Protein AF-A0A8S3AP38-F1 (afdb_monomer)

Organism: NCBI:txid392030

Radius of gyration: 12.88 Å; Cα contacts (8 Å, |Δi|>4): 48; chains: 1; bounding box: 22×23×40 Å

Mean predicted aligned error: 8.06 Å

Secondary structure (DSSP, 8-state):
------------TTT---SSEEEETTTTEEEEHHHHHHHHHHHHT-

Nearest PDB structures (foldseek):
  9b1d-assembly1_D  TM=6.913E-01  e=4.861E-01  Saccharomyces cerevisiae W303
  9fbw-assembly1_S  TM=5.993E-01  e=6.453E-01  Saccharomyces cerevisiae S288C
  8qkv-assembly1_S  TM=5.908E-01  e=7.435E-01  Saccharomyces cerevisiae S288C
  8hpb-assembly1_B  TM=5.735E-01  e=6.225E+00  Oryza sativa Japonica Group

Sequence (46 aa):
MASSLLNIKQSCIKCDKGGGIAICSGCQQQFCVKHFIEHRQELATQ

pLDDT: mean 79.66, std 14.69, range [44.16, 93.0]

Structure (mmCIF, N/CA/C/O backbone):
data_AF-A0A8S3AP38-F1
#
_entry.id   AF-A0A8S3AP38-F1
#
loop_
_atom_site.group_PDB
_atom_site.id
_atom_site.type_symbol
_atom_site.label_atom_id
_atom_site.label_alt_id
_atom_site.label_comp_id
_atom_site.label_asym_id
_atom_site.label_entity_id
_atom_site.label_seq_id
_atom_site.pdbx_PDB_ins_code
_atom_site.Cartn_x
_atom_site.Cartn_y
_atom_site.Cartn_z
_atom_site.occupancy
_atom_site.B_iso_or_equiv
_atom_site.auth_seq_id
_atom_site.auth_comp_id
_atom_site.auth_asym_id
_atom_site.auth_atom_id
_atom_site.pdbx_PDB_model_num
ATOM 1 N N . MET A 1 1 ? 9.312 17.933 -30.698 1.00 46.06 1 MET A N 1
ATOM 2 C CA . MET A 1 1 ? 9.273 17.998 -29.222 1.00 46.06 1 MET A CA 1
ATOM 3 C C . MET A 1 1 ? 9.665 16.619 -28.736 1.00 46.06 1 MET A C 1
ATOM 5 O O . MET A 1 1 ? 8.979 15.672 -29.097 1.00 46.06 1 MET A O 1
ATOM 9 N N . ALA A 1 2 ? 10.837 16.490 -28.111 1.00 44.16 2 ALA A N 1
ATOM 10 C CA . ALA A 1 2 ? 11.394 15.198 -27.729 1.00 44.16 2 ALA A CA 1
ATOM 11 C C . ALA A 1 2 ? 10.416 14.492 -26.789 1.00 44.16 2 ALA A C 1
ATOM 13 O O . ALA A 1 2 ? 10.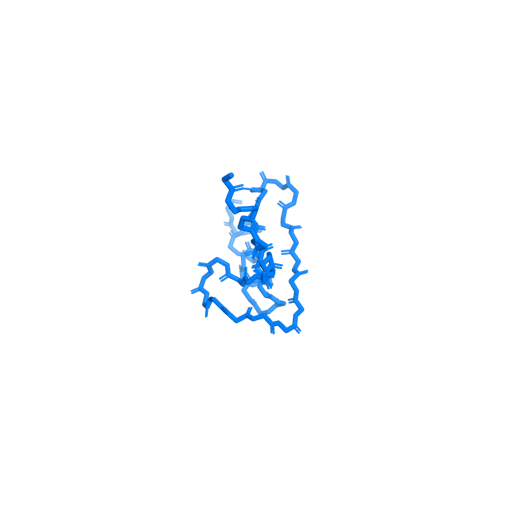084 15.015 -25.727 1.00 44.16 2 ALA A O 1
ATOM 14 N N . SER A 1 3 ? 9.917 13.344 -27.231 1.00 52.47 3 SER A N 1
ATOM 15 C CA . SER A 1 3 ? 9.105 12.438 -26.441 1.00 52.47 3 SER A CA 1
ATOM 16 C C . SER A 1 3 ? 9.939 12.049 -25.232 1.00 52.47 3 SER A C 1
ATOM 18 O O . SER A 1 3 ? 10.877 11.260 -25.351 1.00 52.47 3 SER A O 1
ATOM 20 N N . SER A 1 4 ? 9.646 12.652 -24.082 1.00 57.41 4 SER A N 1
ATOM 21 C CA . SER A 1 4 ? 10.148 12.184 -22.804 1.00 57.41 4 SER A CA 1
ATOM 22 C C . SER A 1 4 ? 9.753 10.719 -22.719 1.00 57.41 4 SER A C 1
ATOM 24 O O . SER A 1 4 ? 8.581 10.399 -22.518 1.00 57.41 4 SER A O 1
ATOM 26 N N . LEU A 1 5 ? 10.719 9.826 -22.931 1.00 52.81 5 LEU A N 1
ATOM 27 C CA . LEU A 1 5 ? 10.653 8.460 -22.449 1.00 52.81 5 LEU A CA 1
ATOM 28 C C . LEU A 1 5 ? 10.562 8.611 -20.935 1.00 52.81 5 LEU A C 1
ATOM 30 O O . LEU A 1 5 ? 11.575 8.617 -20.236 1.00 52.81 5 LEU A O 1
ATOM 34 N N . LEU A 1 6 ? 9.345 8.852 -20.440 1.00 54.91 6 LEU A N 1
ATOM 35 C CA . LEU A 1 6 ? 8.999 8.666 -19.052 1.00 54.91 6 LEU A CA 1
ATOM 36 C C . LEU A 1 6 ? 9.274 7.192 -18.846 1.00 54.91 6 LEU A C 1
ATOM 38 O O . LEU A 1 6 ? 8.470 6.321 -19.166 1.00 54.91 6 LEU A O 1
ATOM 42 N N . ASN A 1 7 ? 10.495 6.925 -18.408 1.00 51.47 7 ASN A N 1
ATOM 43 C CA . ASN A 1 7 ? 10.845 5.734 -17.699 1.00 51.47 7 ASN A CA 1
ATOM 44 C C . ASN A 1 7 ? 9.877 5.758 -16.524 1.00 51.47 7 ASN A C 1
ATOM 46 O O . ASN A 1 7 ? 10.155 6.397 -15.508 1.00 51.47 7 ASN A O 1
ATOM 50 N N . ILE A 1 8 ? 8.688 5.179 -16.714 1.00 58.62 8 ILE A N 1
ATOM 51 C CA . ILE A 1 8 ? 7.744 4.888 -15.650 1.00 58.62 8 ILE A CA 1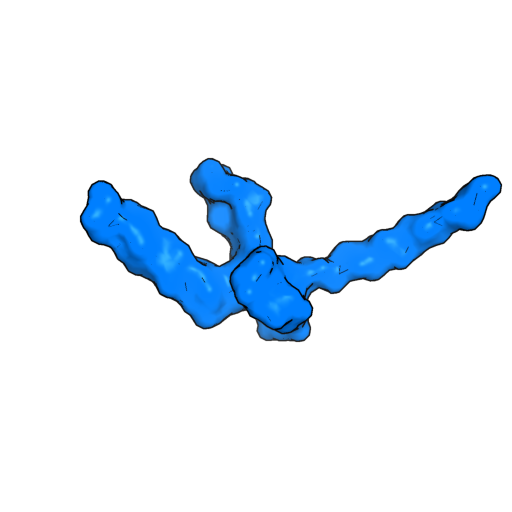
ATOM 52 C C . ILE A 1 8 ? 8.466 3.797 -14.869 1.00 58.62 8 ILE A C 1
ATOM 54 O O . ILE A 1 8 ? 8.157 2.613 -14.967 1.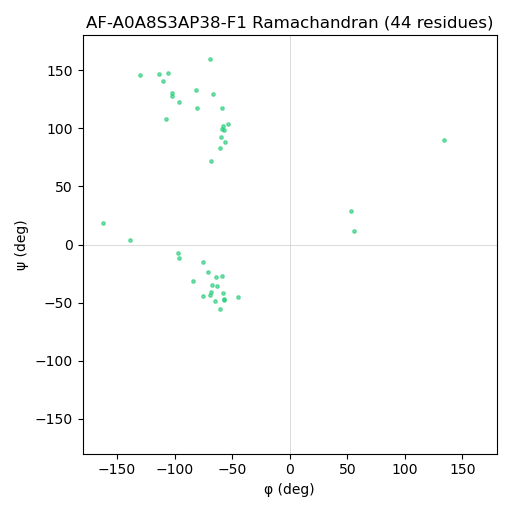00 58.62 8 ILE A O 1
ATOM 58 N N . LYS A 1 9 ? 9.523 4.195 -14.153 1.00 60.53 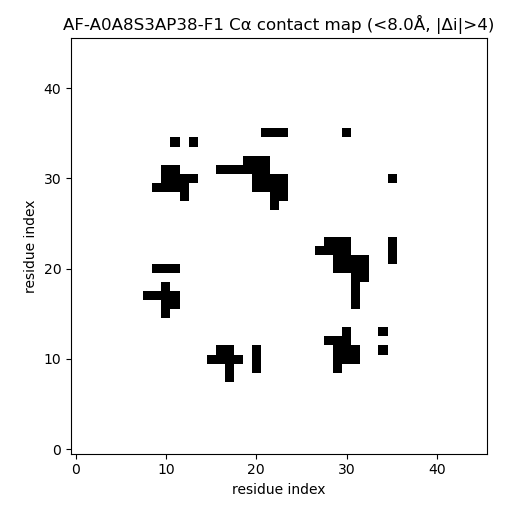9 LYS A N 1
ATOM 59 C CA . LYS A 1 9 ? 10.036 3.462 -13.023 1.00 60.53 9 LYS A CA 1
ATOM 60 C C . LYS A 1 9 ? 8.817 3.410 -12.141 1.00 60.53 9 LYS A C 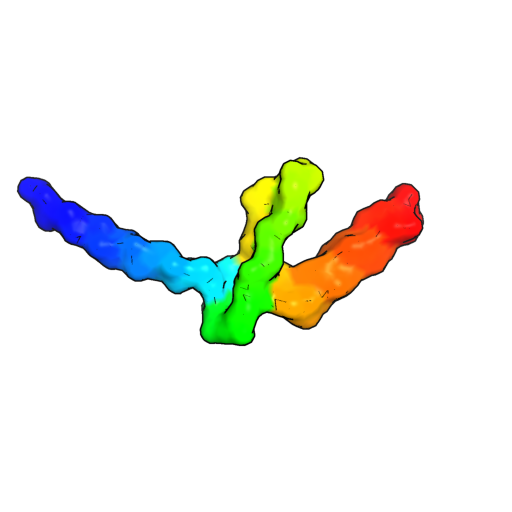1
ATOM 62 O O . LYS A 1 9 ? 8.415 4.410 -11.556 1.00 60.53 9 LYS A O 1
ATOM 67 N N . GLN A 1 10 ? 8.135 2.275 -12.203 1.00 70.25 10 GLN A N 1
ATOM 68 C CA . GLN A 1 10 ? 7.137 1.939 -11.224 1.00 70.25 10 GLN A CA 1
ATOM 69 C C . GLN A 1 10 ? 7.939 1.949 -9.925 1.00 70.25 10 GLN A C 1
ATOM 71 O O . GLN A 1 10 ? 8.720 1.038 -9.638 1.00 70.25 10 GLN A O 1
ATOM 76 N N . SER A 1 11 ? 7.822 3.063 -9.219 1.00 82.31 11 SER A N 1
ATOM 77 C CA . SER A 1 11 ? 8.527 3.370 -7.993 1.00 82.31 11 SER A CA 1
ATOM 78 C C . SER A 1 11 ? 7.493 3.421 -6.889 1.00 82.31 11 SER A C 1
ATOM 80 O O . SER A 1 11 ? 6.339 3.800 -7.092 1.00 82.31 11 SER A O 1
ATOM 82 N N . CYS A 1 12 ? 7.888 3.019 -5.692 1.00 88.81 12 CYS A N 1
ATOM 83 C CA . CYS A 1 12 ? 7.019 3.178 -4.543 1.00 88.81 12 CYS A CA 1
ATOM 84 C C . CYS A 1 12 ? 6.820 4.662 -4.217 1.00 88.81 12 CYS A C 1
ATOM 86 O O . CYS A 1 12 ? 7.801 5.355 -3.974 1.00 88.81 12 CYS A O 1
ATOM 88 N N . ILE A 1 13 ? 5.575 5.113 -4.059 1.00 86.69 13 ILE A N 1
ATOM 89 C CA . ILE A 1 13 ? 5.262 6.491 -3.645 1.00 86.69 13 ILE A CA 1
ATOM 90 C C . ILE A 1 13 ? 5.864 6.869 -2.278 1.00 86.69 13 ILE A C 1
ATOM 92 O O . ILE A 1 13 ? 6.154 8.034 -2.038 1.00 86.69 13 ILE A O 1
ATOM 96 N N . LYS A 1 14 ? 6.090 5.891 -1.384 1.00 86.88 14 LYS A N 1
ATOM 97 C CA . LYS A 1 14 ? 6.680 6.123 -0.053 1.00 86.88 14 LYS A CA 1
ATOM 98 C C . LYS A 1 14 ? 8.214 6.169 -0.048 1.00 86.88 14 LYS A C 1
ATOM 100 O O . LYS A 1 14 ? 8.780 6.836 0.807 1.00 86.88 14 LYS A O 1
ATOM 105 N N . CYS A 1 15 ? 8.906 5.441 -0.929 1.00 88.94 15 CYS A N 1
ATOM 106 C CA . CYS A 1 15 ? 10.372 5.309 -0.833 1.00 88.94 15 CYS A CA 1
ATOM 107 C C . CYS A 1 15 ? 11.144 5.372 -2.149 1.00 88.94 15 CYS A C 1
ATOM 109 O O . CYS A 1 15 ? 12.348 5.128 -2.145 1.00 88.94 15 CYS A O 1
ATOM 111 N N . ASP A 1 16 ? 10.458 5.625 -3.258 1.00 81.19 16 ASP A N 1
ATOM 112 C CA . ASP A 1 16 ? 10.994 5.714 -4.619 1.00 81.19 16 ASP A CA 1
ATOM 113 C C . ASP A 1 16 ? 11.783 4.478 -5.109 1.00 81.19 16 ASP A C 1
ATOM 115 O O . ASP A 1 16 ? 12.419 4.479 -6.159 1.00 81.19 16 ASP A O 1
ATOM 119 N N . LYS A 1 17 ? 11.726 3.356 -4.378 1.00 82.50 17 LYS A N 1
ATOM 120 C CA . LYS A 1 17 ? 12.387 2.109 -4.785 1.00 82.50 17 LYS A CA 1
ATOM 121 C C . LYS A 1 17 ? 11.534 1.353 -5.803 1.00 82.50 17 LYS A C 1
ATOM 123 O O . LYS A 1 17 ? 10.346 1.129 -5.567 1.00 82.50 17 LYS A O 1
ATOM 128 N N . GLY A 1 18 ? 12.169 0.906 -6.887 1.00 68.50 18 GLY A N 1
ATOM 129 C CA . GLY A 1 18 ? 11.592 0.030 -7.909 1.00 68.50 18 GLY A CA 1
ATOM 130 C C . GLY A 1 18 ? 12.176 -1.378 -7.804 1.00 68.50 18 GLY A C 1
ATOM 131 O O . GLY A 1 18 ? 13.344 -1.591 -8.109 1.00 68.50 18 GLY A O 1
ATOM 132 N N . GLY A 1 19 ? 11.379 -2.334 -7.331 1.00 72.31 19 GLY A N 1
ATOM 133 C CA . GLY A 1 19 ? 11.804 -3.735 -7.177 1.00 72.31 19 GLY A CA 1
ATOM 134 C C . GLY A 1 19 ? 10.648 -4.725 -7.026 1.00 72.31 19 GLY A C 1
ATOM 135 O O . GLY A 1 19 ? 10.843 -5.821 -6.520 1.00 72.31 19 GLY A O 1
ATOM 136 N N . GLY A 1 20 ? 9.437 -4.321 -7.416 1.00 81.44 20 GLY A N 1
ATOM 137 C CA . GLY A 1 20 ? 8.192 -5.046 -7.160 1.00 81.44 20 GLY A CA 1
ATOM 138 C C . GLY A 1 20 ? 7.138 -4.074 -6.654 1.00 81.44 20 GLY A C 1
ATOM 139 O O . GLY A 1 20 ? 7.068 -3.808 -5.453 1.00 81.44 20 GLY A O 1
ATOM 140 N N . ILE A 1 21 ? 6.383 -3.493 -7.587 1.00 86.06 21 ILE A N 1
ATOM 141 C CA . ILE A 1 21 ? 5.337 -2.515 -7.295 1.00 86.06 21 ILE A CA 1
ATOM 142 C C . ILE A 1 21 ? 3.972 -3.178 -7.370 1.00 86.06 21 ILE A C 1
ATOM 144 O O . ILE A 1 21 ? 3.644 -3.834 -8.353 1.00 86.06 21 ILE A O 1
ATOM 148 N N . ALA A 1 22 ? 3.173 -2.954 -6.337 1.00 88.06 22 ALA A N 1
ATOM 149 C CA . ALA A 1 22 ? 1.762 -3.266 -6.288 1.00 88.06 22 ALA A CA 1
ATOM 150 C C . ALA A 1 22 ? 0.960 -1.960 -6.301 1.00 88.06 22 ALA A C 1
ATOM 152 O O . ALA A 1 22 ? 1.342 -0.966 -5.676 1.00 88.06 22 ALA A O 1
ATOM 153 N N . ILE A 1 23 ? -0.157 -1.963 -7.023 1.00 89.19 23 ILE A N 1
ATOM 154 C CA . ILE A 1 23 ? -1.076 -0.828 -7.097 1.00 89.19 23 ILE A CA 1
ATOM 155 C C . ILE A 1 23 ? -2.271 -1.140 -6.203 1.00 89.19 23 ILE A C 1
ATOM 157 O O . ILE A 1 23 ? -2.888 -2.197 -6.327 1.00 89.19 23 ILE A O 1
ATOM 161 N N . CYS A 1 24 ? -2.608 -0.226 -5.297 1.00 89.88 24 CYS A N 1
ATOM 162 C CA . CYS A 1 24 ? -3.837 -0.338 -4.519 1.00 89.88 24 CYS A CA 1
ATOM 163 C C . CYS A 1 24 ? -5.016 0.149 -5.366 1.00 89.88 24 CYS A C 1
ATOM 165 O O . CYS A 1 24 ? -5.056 1.325 -5.711 1.00 89.88 24 CYS A O 1
ATOM 167 N N . SER A 1 25 ? -5.992 -0.708 -5.682 1.00 86.50 25 SER A N 1
ATOM 168 C CA . SER A 1 25 ? -7.166 -0.306 -6.479 1.00 86.50 25 SER A CA 1
ATOM 169 C C . SER A 1 25 ? -8.047 0.744 -5.795 1.00 86.50 25 SER A C 1
ATOM 171 O O .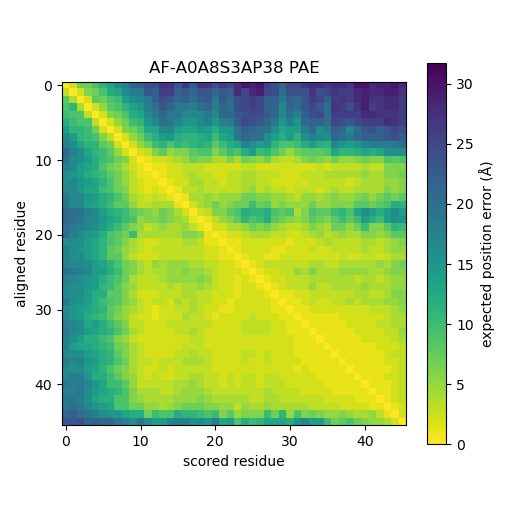 SER A 1 25 ? -8.688 1.524 -6.485 1.00 86.50 25 SER A O 1
ATOM 173 N N . GLY A 1 26 ? -8.064 0.791 -4.458 1.00 87.31 26 GLY A N 1
ATOM 174 C CA . GLY A 1 26 ? -8.842 1.787 -3.711 1.00 87.31 26 GLY A CA 1
ATOM 17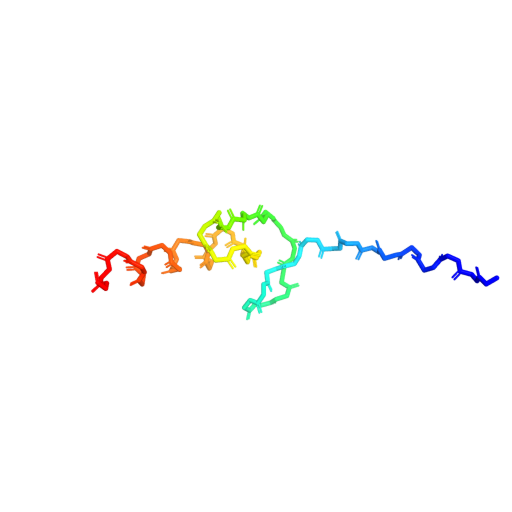5 C C . GLY A 1 26 ? -8.208 3.179 -3.737 1.00 87.31 26 GLY A C 1
ATOM 176 O O . GLY A 1 26 ? -8.887 4.171 -3.973 1.00 87.31 26 GLY A O 1
ATOM 177 N N . CYS A 1 27 ? -6.890 3.254 -3.544 1.00 88.69 27 CYS A N 1
ATOM 178 C CA . CYS A 1 27 ? -6.165 4.527 -3.478 1.00 88.69 27 CYS A CA 1
ATOM 179 C C . CYS A 1 27 ? -5.533 4.937 -4.814 1.00 88.69 27 CYS A C 1
ATOM 181 O O . CYS A 1 27 ? -5.058 6.060 -4.937 1.00 88.69 27 CYS A O 1
ATOM 183 N N . GLN A 1 28 ? -5.486 4.029 -5.795 1.00 88.88 28 GLN A N 1
ATOM 184 C CA . GLN A 1 28 ? -4.803 4.184 -7.088 1.00 88.88 28 GLN A CA 1
ATOM 185 C C . GLN A 1 28 ? -3.327 4.599 -6.948 1.00 88.88 28 GLN A C 1
ATOM 187 O O . GLN A 1 28 ? -2.750 5.241 -7.822 1.00 88.88 28 GLN A O 1
ATOM 192 N N . GLN A 1 29 ? -2.700 4.211 -5.835 1.00 88.44 29 GLN A N 1
ATOM 193 C CA . GLN A 1 29 ? -1.315 4.534 -5.508 1.00 88.44 29 GLN A CA 1
ATOM 194 C C . GLN A 1 29 ? -0.404 3.320 -5.681 1.00 88.44 29 GLN A C 1
ATOM 196 O O . GLN A 1 29 ? -0.805 2.171 -5.475 1.00 88.44 29 GLN A O 1
ATOM 201 N N . GLN A 1 30 ? 0.836 3.609 -6.067 1.00 89.56 30 GLN A N 1
ATOM 202 C CA . GLN A 1 30 ? 1.877 2.637 -6.367 1.00 89.56 30 GLN A CA 1
ATOM 203 C C . GLN A 1 30 ? 2.768 2.441 -5.141 1.00 89.56 30 GLN A C 1
ATOM 205 O O . GLN A 1 30 ? 3.385 3.388 -4.653 1.00 89.56 30 GLN A O 1
ATOM 210 N N . PHE A 1 31 ? 2.895 1.213 -4.656 1.00 90.81 31 PHE A N 1
ATOM 211 C CA . PHE A 1 31 ? 3.717 0.903 -3.491 1.00 90.81 31 PHE A CA 1
ATOM 212 C C . PHE A 1 31 ? 4.648 -0.262 -3.784 1.00 90.81 31 PHE A C 1
ATOM 214 O O . PHE A 1 31 ? 4.276 -1.187 -4.495 1.00 90.81 31 PHE A O 1
ATOM 221 N N . CYS A 1 32 ? 5.853 -0.265 -3.214 1.00 91.31 32 CYS A N 1
ATOM 222 C CA . CYS A 1 32 ? 6.647 -1.488 -3.201 1.00 91.31 32 CYS A CA 1
ATOM 223 C C . CYS A 1 32 ? 6.004 -2.510 -2.263 1.00 91.31 32 CYS A C 1
ATOM 225 O O . CYS A 1 32 ? 5.255 -2.128 -1.367 1.00 91.31 32 CYS A O 1
ATOM 227 N N . VAL A 1 33 ? 6.331 -3.794 -2.426 1.00 88.69 33 VAL A N 1
ATOM 228 C CA . VAL A 1 33 ? 5.759 -4.895 -1.624 1.00 88.69 33 VAL A CA 1
ATOM 229 C C . VAL A 1 33 ? 5.707 -4.578 -0.123 1.00 88.69 33 VAL A C 1
ATOM 231 O O . VAL A 1 33 ? 4.666 -4.755 0.500 1.00 88.69 33 VAL A O 1
ATOM 234 N N . LYS A 1 34 ? 6.790 -4.032 0.447 1.00 90.12 34 LYS A N 1
ATOM 235 C CA . LYS A 1 34 ? 6.847 -3.658 1.868 1.00 90.12 34 LYS A CA 1
ATOM 236 C C . LYS A 1 34 ? 5.793 -2.602 2.231 1.00 90.12 34 LYS A C 1
ATOM 238 O O . LYS A 1 34 ? 4.951 -2.844 3.088 1.00 90.12 34 LYS A O 1
ATOM 243 N N . HIS A 1 35 ? 5.796 -1.472 1.524 1.00 91.38 35 HIS A N 1
ATOM 244 C CA . HIS A 1 35 ?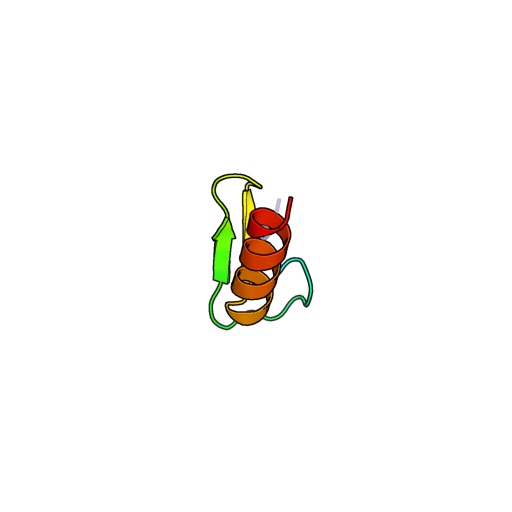 4.862 -0.379 1.794 1.00 91.38 35 HIS A CA 1
ATOM 245 C C . HIS A 1 35 ? 3.423 -0.707 1.394 1.00 91.38 35 HIS A C 1
ATOM 247 O 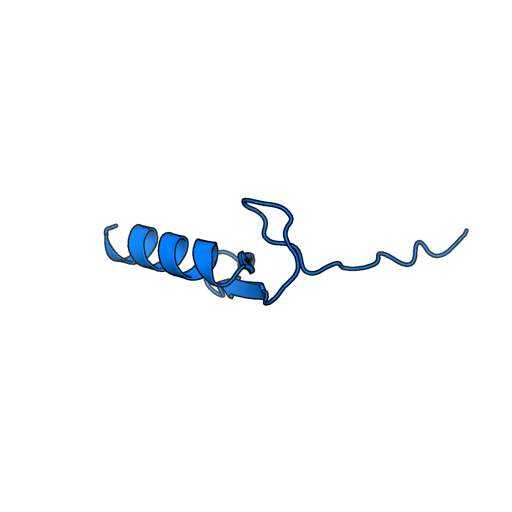O . HIS A 1 35 ? 2.503 -0.111 1.936 1.00 91.38 35 HIS A O 1
ATOM 253 N N . PHE A 1 36 ? 3.212 -1.645 0.469 1.00 90.81 36 PHE A N 1
ATOM 254 C CA . PHE A 1 36 ? 1.883 -2.132 0.119 1.00 90.81 36 PHE A CA 1
ATOM 255 C C . PHE A 1 36 ? 1.263 -2.929 1.273 1.00 90.81 36 PHE A C 1
ATOM 257 O O . PHE A 1 36 ? 0.081 -2.760 1.563 1.00 90.81 36 PHE A O 1
ATOM 264 N N . ILE A 1 37 ? 2.061 -3.761 1.954 1.00 91.00 37 ILE A N 1
ATOM 265 C CA . ILE A 1 37 ? 1.623 -4.497 3.148 1.00 91.00 37 ILE A CA 1
ATOM 266 C C . ILE A 1 37 ? 1.298 -3.518 4.279 1.00 91.00 37 ILE A C 1
ATOM 268 O O . ILE A 1 37 ? 0.205 -3.598 4.833 1.00 91.00 37 ILE A O 1
ATOM 272 N N . GLU A 1 38 ? 2.191 -2.565 4.567 1.00 92.31 38 GLU A N 1
ATOM 273 C CA . GLU A 1 38 ? 1.946 -1.520 5.576 1.00 92.31 38 GLU A CA 1
ATOM 274 C C . GLU A 1 38 ? 0.669 -0.731 5.249 1.00 92.31 38 GLU A C 1
ATOM 276 O O . GLU A 1 38 ? -0.221 -0.618 6.084 1.00 92.31 38 GLU A O 1
ATOM 281 N N . HIS A 1 39 ? 0.509 -0.295 3.996 1.00 91.31 39 HIS A N 1
ATOM 282 C CA . HIS A 1 39 ? -0.684 0.414 3.533 1.00 91.31 39 HIS A CA 1
ATOM 283 C C . HIS A 1 39 ? -1.977 -0.396 3.726 1.00 91.31 39 HIS A C 1
ATOM 285 O O . HIS A 1 39 ? -2.995 0.146 4.153 1.00 91.31 39 HIS A O 1
ATOM 291 N N . ARG A 1 40 ? -1.956 -1.704 3.437 1.00 90.19 40 ARG A N 1
ATOM 292 C CA . ARG A 1 40 ? -3.108 -2.596 3.653 1.00 90.19 40 ARG A CA 1
ATOM 293 C C . ARG A 1 40 ? -3.421 -2.794 5.136 1.00 90.19 40 ARG A C 1
ATOM 295 O O . ARG A 1 40 ? -4.593 -2.920 5.470 1.00 90.19 40 ARG A O 1
ATOM 302 N N . GLN A 1 41 ? -2.410 -2.830 6.002 1.00 93.00 41 GLN A N 1
ATOM 303 C CA . GLN A 1 41 ? -2.599 -2.923 7.453 1.00 93.00 41 GLN A CA 1
ATOM 304 C C . GLN A 1 41 ? -3.194 -1.635 8.031 1.00 93.00 41 GLN A C 1
ATOM 306 O O . GLN A 1 41 ? -4.137 -1.711 8.815 1.00 93.00 41 GLN A O 1
ATOM 311 N N . GLU A 1 42 ? -2.703 -0.469 7.597 1.00 89.81 42 GLU A N 1
ATOM 312 C CA . GLU A 1 42 ? -3.276 0.835 7.959 1.00 89.81 42 GLU A CA 1
ATOM 313 C C . GLU A 1 42 ? -4.761 0.899 7.557 1.00 89.81 42 GLU A C 1
ATOM 315 O O . GLU A 1 42 ? -5.609 1.226 8.383 1.00 89.81 42 GLU A O 1
ATOM 320 N N . LEU A 1 43 ? -5.089 0.482 6.327 1.00 88.62 43 LEU A N 1
ATOM 321 C CA . LEU A 1 43 ? -6.470 0.407 5.830 1.00 88.62 43 LEU A CA 1
ATOM 322 C C . LEU A 1 43 ? -7.355 -0.582 6.598 1.00 88.62 43 LEU A C 1
ATOM 324 O O . LEU A 1 43 ? -8.542 -0.336 6.751 1.00 88.62 43 LEU A O 1
ATOM 328 N N . ALA A 1 44 ? -6.806 -1.715 7.042 1.00 86.50 44 ALA A N 1
ATOM 329 C CA . ALA A 1 44 ? -7.561 -2.721 7.790 1.00 86.50 44 ALA A CA 1
ATOM 330 C C . ALA A 1 44 ? -7.841 -2.310 9.246 1.00 86.50 44 ALA A C 1
ATOM 332 O O . ALA A 1 44 ? -8.656 -2.950 9.905 1.00 86.50 44 ALA A O 1
ATOM 333 N N . THR A 1 45 ? -7.139 -1.292 9.750 1.00 86.88 45 THR A N 1
ATOM 334 C CA . THR A 1 45 ? -7.284 -0.786 11.124 1.00 86.88 45 THR A CA 1
ATOM 335 C C . THR A 1 45 ? -8.205 0.442 11.197 1.00 86.88 45 THR A C 1
ATOM 337 O O . THR A 1 45 ? -8.512 0.903 12.296 1.00 86.88 45 THR A O 1
ATOM 340 N N . GLN A 1 46 ? -8.630 0.983 10.048 1.00 60.91 46 GLN A N 1
ATOM 341 C CA . GLN A 1 46 ? -9.612 2.071 9.955 1.00 60.91 46 GLN A CA 1
ATOM 342 C C . GLN A 1 46 ? -11.061 1.585 10.011 1.00 60.91 46 GLN A C 1
ATOM 344 O O . GLN A 1 46 ? -11.322 0.410 9.670 1.00 60.91 46 GLN A O 1
#

Solvent-accessible surface area (backbone atoms only — not comparable to full-atom values): 2916 Å² total; per-residue (Å²): 130,84,78,76,78,72,75,75,67,61,34,10,77,88,72,64,49,64,88,52,65,46,69,41,85,89,76,74,44,44,18,22,61,71,56,41,52,53,51,52,51,57,60,70,73,104

Foldseek 3Di:
DDDPPPPPLLAAPVPRDRDAWDADPVVRGIHHPVVVVVVVVVVVVD